Protein AF-0000000080189799 (afdb_homodimer)

Foldseek 3Di:
DDDALLRCVLVVVCVVVVHHSVPFDDPVVWPDSVVVRVVLCVDPWDWDWDDGRQWIWIATSVSDIDTDGDPPPPPD/DDDALLRCVLVVVCVVVVHHSVPFDDPVVWPDSVVVRVVLCVDPWDWDWTDGRQWIWIATSVSDIDTDGDPPPPPD

Solvent-accessible surface area (backbone atoms only — not comparable to full-atom values): 8506 Å² total; per-residue (Å²): 132,82,72,51,46,48,55,44,52,42,52,52,50,16,58,76,66,73,50,54,58,85,73,49,76,68,59,61,74,32,32,41,51,68,36,48,38,52,28,37,74,36,27,64,47,46,37,39,37,31,59,54,94,66,24,40,37,38,37,32,37,88,55,50,75,48,79,42,76,60,72,71,79,65,82,120,131,82,69,51,48,50,54,44,51,44,52,51,51,16,58,74,66,73,50,53,60,87,74,50,76,68,59,60,73,32,31,42,50,68,36,49,38,51,29,37,74,36,26,64,48,46,37,39,36,30,58,54,94,68,26,39,39,37,36,32,36,87,55,50,76,48,79,42,75,58,74,72,80,64,82,121

Sequence (152 aa):
MSASPSEQILTRIAARRDSDVVDLPPLYDSIDPEKLDAVVQSLDDGHLSFTYAGFAVKVTSDGDVALSRRASTTWSMSASPSEQILTRIAARRDSDVVDLPPLYDSIDPEKLDAVVQSLDDGHLSFTYAGFAVKVTSDGDVALSRRASTTWS

Structure (mmCIF, N/CA/C/O backbone):
data_AF-0000000080189799-model_v1
#
loop_
_entity.id
_entity.type
_entity.pdbx_description
1 polymer 'Halobacterial output domain-containing protein'
#
loop_
_atom_site.group_PDB
_atom_site.id
_atom_site.type_symbol
_atom_site.label_atom_id
_atom_site.label_alt_id
_atom_site.label_comp_id
_atom_site.label_asym_id
_atom_site.label_entity_id
_atom_site.label_seq_id
_atom_site.pdbx_PDB_ins_code
_atom_site.Cartn_x
_atom_site.Cartn_y
_atom_site.Cartn_z
_atom_site.occupancy
_atom_site.B_iso_or_equiv
_atom_site.auth_seq_id
_atom_site.auth_comp_id
_atom_site.auth_asym_id
_atom_site.auth_atom_id
_atom_site.pdbx_PDB_model_num
ATOM 1 N N . MET A 1 1 ? 11.172 18.141 -10.664 1 62.03 1 MET A N 1
ATOM 2 C CA . MET A 1 1 ? 11.148 16.828 -10.008 1 62.03 1 MET A CA 1
ATOM 3 C C . MET A 1 1 ? 9.82 16.609 -9.297 1 62.03 1 MET A C 1
ATOM 5 O O . MET A 1 1 ? 9.297 17.516 -8.648 1 62.03 1 MET A O 1
ATOM 9 N N . SER A 1 2 ? 9.109 15.562 -9.648 1 82.5 2 SER A N 1
ATOM 10 C CA . SER A 1 2 ? 7.812 15.352 -9.016 1 82.5 2 SER A CA 1
ATOM 11 C C . SER A 1 2 ? 7.973 14.938 -7.559 1 82.5 2 SER A C 1
ATOM 13 O O . SER A 1 2 ? 8.945 14.266 -7.195 1 82.5 2 SER A O 1
ATOM 15 N N . ALA A 1 3 ? 7.305 15.656 -6.719 1 93.62 3 ALA A N 1
ATOM 16 C CA . ALA A 1 3 ? 7.309 15.312 -5.297 1 93.62 3 ALA A CA 1
ATOM 17 C C . ALA A 1 3 ? 6.992 13.836 -5.09 1 93.62 3 ALA A C 1
ATOM 19 O O . ALA A 1 3 ? 6.203 13.25 -5.832 1 93.62 3 ALA A O 1
ATOM 20 N N . SER A 1 4 ? 7.75 13.188 -4.164 1 96.62 4 SER A N 1
ATOM 21 C CA . SER A 1 4 ? 7.445 11.812 -3.783 1 96.62 4 SER A CA 1
ATOM 22 C C . SER A 1 4 ? 6.016 11.68 -3.271 1 96.62 4 SER A C 1
ATOM 24 O O . SER A 1 4 ? 5.387 12.68 -2.912 1 96.62 4 SER A O 1
ATOM 26 N N . PRO A 1 5 ? 5.512 10.516 -3.311 1 97.56 5 PRO A N 1
ATOM 27 C CA . PRO A 1 5 ? 4.168 10.305 -2.766 1 97.56 5 PRO A CA 1
ATOM 28 C C . PRO A 1 5 ? 4.023 10.836 -1.34 1 97.56 5 PRO A C 1
ATOM 30 O O . PRO A 1 5 ? 3.031 11.492 -1.019 1 97.56 5 PRO A O 1
ATOM 33 N N . SER A 1 6 ? 4.961 10.547 -0.512 1 97.94 6 SER A N 1
ATOM 34 C CA . SER A 1 6 ? 4.875 11 0.873 1 97.94 6 SER A CA 1
ATOM 35 C C . SER A 1 6 ? 4.84 12.523 0.954 1 97.94 6 SER A C 1
ATOM 37 O O . SER A 1 6 ? 4.086 13.094 1.748 1 97.94 6 SER A O 1
ATOM 39 N N . GLU A 1 7 ? 5.66 13.188 0.155 1 97.75 7 GLU A N 1
ATOM 40 C CA . GLU A 1 7 ? 5.652 14.648 0.128 1 97.75 7 GLU A CA 1
ATOM 41 C C . GLU A 1 7 ? 4.324 15.188 -0.397 1 97.75 7 GLU A C 1
ATOM 43 O O . GLU A 1 7 ? 3.809 16.188 0.11 1 97.75 7 GLU A O 1
ATOM 48 N N . GLN A 1 8 ? 3.814 14.547 -1.445 1 98.31 8 GLN A N 1
ATOM 49 C CA . GLN A 1 8 ? 2.537 14.953 -2.018 1 98.31 8 GLN A CA 1
ATOM 50 C C . GLN A 1 8 ? 1.414 14.852 -0.989 1 98.31 8 GLN A C 1
ATOM 52 O O . GLN A 1 8 ? 0.565 15.742 -0.897 1 98.31 8 GLN A O 1
ATOM 57 N N . ILE A 1 9 ? 1.414 13.797 -0.212 1 98.56 9 ILE A N 1
ATOM 58 C CA . ILE A 1 9 ? 0.405 13.617 0.826 1 98.56 9 ILE A CA 1
ATOM 59 C C . ILE A 1 9 ? 0.44 14.797 1.792 1 98.56 9 ILE A C 1
ATOM 61 O O . ILE A 1 9 ? -0.59 15.422 2.055 1 98.56 9 ILE A O 1
ATOM 65 N N . LEU A 1 10 ? 1.616 15.086 2.266 1 98.56 10 LEU A N 1
ATOM 66 C CA . LEU A 1 10 ? 1.768 16.172 3.234 1 98.56 10 LEU A CA 1
ATOM 67 C C . LEU A 1 10 ? 1.348 17.5 2.629 1 98.56 10 LEU A C 1
ATOM 69 O O . LEU A 1 10 ? 0.583 18.25 3.24 1 98.56 10 LEU A O 1
ATOM 73 N N . THR A 1 11 ? 1.793 17.781 1.471 1 98.12 11 THR A N 1
ATOM 74 C CA . THR A 1 11 ? 1.52 19.062 0.826 1 98.12 11 THR A CA 1
ATOM 75 C C . THR A 1 11 ? 0.035 19.203 0.5 1 98.12 11 THR A C 1
ATOM 77 O O . THR A 1 11 ? -0.557 20.25 0.713 1 98.12 11 THR A O 1
ATOM 80 N N . ARG A 1 12 ? -0.644 18.156 0.041 1 98.38 12 ARG A N 1
ATOM 81 C CA . ARG A 1 12 ? -2.055 18.188 -0.328 1 98.38 12 ARG A CA 1
ATOM 82 C C . ARG A 1 12 ? -2.938 18.359 0.904 1 98.38 12 ARG A C 1
ATOM 84 O O . ARG A 1 12 ? -3.91 19.109 0.884 1 98.38 12 ARG A O 1
ATOM 91 N N . ILE A 1 13 ? -2.604 17.656 1.957 1 98.44 13 ILE A N 1
ATOM 92 C CA . ILE A 1 13 ? -3.4 17.766 3.174 1 98.44 13 ILE A CA 1
ATOM 93 C C . ILE A 1 13 ? -3.232 19.172 3.768 1 98.44 13 ILE A C 1
ATOM 95 O O . ILE A 1 13 ? -4.211 19.797 4.184 1 98.44 13 ILE A O 1
ATOM 99 N N . ALA A 1 14 ? -2.014 19.625 3.789 1 98.56 14 ALA A N 1
ATOM 100 C CA . ALA A 1 14 ? -1.776 20.984 4.277 1 98.56 14 ALA A CA 1
ATOM 101 C C . ALA A 1 14 ? -2.598 22 3.488 1 98.56 14 ALA A C 1
ATOM 103 O O . ALA A 1 14 ? -3.209 22.891 4.07 1 98.56 14 ALA A O 1
ATOM 104 N N . ALA A 1 15 ? -2.625 21.812 2.174 1 97.88 15 ALA A N 1
ATOM 105 C CA . ALA A 1 15 ? -3.391 22.703 1.308 1 97.88 15 ALA A CA 1
ATOM 106 C C . ALA A 1 15 ? -4.883 22.625 1.62 1 97.88 15 ALA A C 1
ATOM 108 O O . ALA A 1 15 ? -5.57 23.656 1.646 1 97.88 15 ALA A O 1
ATOM 109 N N . ARG A 1 16 ? -5.406 21.422 1.848 1 97.31 16 ARG A N 1
ATOM 110 C CA . ARG A 1 16 ? -6.82 21.234 2.162 1 97.31 16 ARG A CA 1
ATOM 111 C C . ARG A 1 16 ? -7.176 21.875 3.496 1 97.31 16 ARG A C 1
ATOM 113 O O . ARG A 1 16 ? -8.289 22.375 3.67 1 97.31 16 ARG A O 1
ATOM 120 N N . ARG A 1 17 ? -6.281 21.875 4.383 1 96.12 17 ARG A N 1
ATOM 121 C CA . ARG A 1 17 ? -6.512 22.391 5.727 1 96.12 17 ARG A CA 1
ATOM 122 C C . ARG A 1 17 ? -6.098 23.859 5.828 1 96.12 17 ARG A C 1
ATOM 124 O O . ARG A 1 17 ? -6.211 24.469 6.895 1 96.12 17 ARG A O 1
ATOM 131 N N . ASP A 1 18 ? -5.594 24.406 4.715 1 97.12 18 ASP A N 1
ATOM 132 C CA . ASP A 1 18 ? -5.074 25.766 4.711 1 97.12 18 ASP A CA 1
ATOM 133 C C . ASP A 1 18 ? -4.062 25.984 5.836 1 97.12 18 ASP A C 1
ATOM 135 O O . ASP A 1 18 ? -4.188 26.906 6.625 1 97.12 18 ASP A O 1
ATOM 139 N N . SER A 1 19 ? -3.18 25.031 5.973 1 97.75 19 SER A N 1
ATOM 140 C CA . SER A 1 19 ? -2.121 25.047 6.977 1 97.75 19 SER A CA 1
ATOM 141 C C . SER A 1 19 ? -0.772 24.688 6.363 1 97.75 19 SER A C 1
ATOM 143 O O . SER A 1 19 ? -0.679 24.422 5.16 1 97.75 19 SER A O 1
ATOM 145 N N . ASP A 1 20 ? 0.343 24.781 7.199 1 98.19 20 ASP A N 1
ATOM 146 C CA . ASP A 1 20 ? 1.67 24.359 6.762 1 98.19 20 ASP A CA 1
ATOM 147 C C . ASP A 1 20 ? 1.912 22.891 7.074 1 98.19 20 ASP A C 1
ATOM 149 O O . ASP A 1 20 ? 1.335 22.344 8.016 1 98.19 20 ASP A O 1
ATOM 153 N N . VAL A 1 21 ? 2.76 22.281 6.293 1 98.19 21 VAL A N 1
ATOM 154 C CA . VAL A 1 21 ? 3.131 20.891 6.5 1 98.19 21 VAL A CA 1
ATOM 155 C C . VAL A 1 21 ? 3.684 20.703 7.914 1 98.19 21 VAL A C 1
ATOM 157 O O . VAL A 1 21 ? 3.441 19.672 8.555 1 98.19 21 VAL A O 1
ATOM 160 N N . VAL A 1 22 ? 4.344 21.719 8.461 1 98 22 VAL A N 1
ATOM 161 C CA . VAL A 1 22 ? 4.988 21.641 9.766 1 98 22 VAL A CA 1
ATOM 162 C C . VAL A 1 22 ? 3.928 21.578 10.867 1 98 22 VAL A C 1
ATOM 164 O O . VAL A 1 22 ? 4.227 21.203 12 1 98 22 VAL A O 1
ATOM 167 N N . ASP A 1 23 ? 2.721 22 10.516 1 97.94 23 ASP A N 1
ATOM 168 C CA . ASP A 1 23 ? 1.627 22 11.484 1 97.94 23 ASP A CA 1
ATOM 169 C C . ASP A 1 23 ? 0.938 20.641 11.516 1 97.94 23 ASP A C 1
ATOM 171 O O . ASP A 1 23 ? 0.116 20.375 12.398 1 97.94 23 ASP A O 1
ATOM 175 N N . LEU A 1 24 ? 1.172 19.797 10.609 1 98.25 24 LEU A N 1
ATOM 176 C CA . LEU A 1 24 ? 0.568 18.469 10.555 1 98.25 24 LEU A CA 1
ATOM 177 C C . LEU A 1 24 ? 1.239 17.531 11.547 1 98.25 24 LEU A C 1
ATOM 179 O O . LEU A 1 24 ? 2.428 17.672 11.836 1 98.25 24 LEU A O 1
ATOM 183 N N . PRO A 1 25 ? 0.391 16.484 12.086 1 97.69 25 PRO A N 1
ATOM 184 C CA . PRO A 1 25 ? 1.076 15.43 12.828 1 97.69 25 PRO A CA 1
ATOM 185 C C . PRO A 1 25 ? 2.133 14.703 11.992 1 97.69 25 PRO A C 1
ATOM 187 O O . PRO A 1 25 ? 2.039 14.68 10.766 1 97.69 25 PRO A O 1
ATOM 190 N N . PRO A 1 26 ? 3.17 14.125 12.695 1 97.94 26 PRO A N 1
ATOM 191 C CA . PRO A 1 26 ? 4.16 13.367 11.93 1 97.94 26 PRO A CA 1
ATOM 192 C C . PRO A 1 26 ? 3.539 12.219 11.133 1 97.94 26 PRO A C 1
ATOM 194 O O . PRO A 1 26 ? 2.764 11.43 11.68 1 97.94 26 PRO A O 1
ATOM 197 N N . LEU A 1 27 ? 3.844 12.219 9.805 1 98.12 27 LEU A N 1
ATOM 198 C CA . LEU A 1 27 ? 3.355 11.148 8.945 1 98.12 27 LEU A CA 1
ATOM 199 C C . LEU A 1 27 ? 3.824 9.781 9.445 1 98.12 27 LEU A C 1
ATOM 201 O O . LEU A 1 27 ? 3.098 8.797 9.344 1 98.12 27 LEU A O 1
ATOM 205 N N . TYR A 1 28 ? 4.973 9.789 10.023 1 97.5 28 TYR A N 1
ATOM 206 C CA . TYR A 1 28 ? 5.609 8.547 10.461 1 97.5 28 TYR A CA 1
ATOM 207 C C . TYR A 1 28 ? 4.754 7.828 11.492 1 97.5 28 TYR A C 1
ATOM 209 O O . TYR A 1 28 ? 4.91 6.625 11.711 1 97.5 28 TYR A O 1
ATOM 217 N N . ASP A 1 29 ? 3.84 8.578 12.172 1 96.62 29 ASP A N 1
ATOM 218 C CA . ASP A 1 29 ? 2.938 7.965 13.133 1 96.62 29 ASP A CA 1
ATOM 219 C C . ASP A 1 29 ? 1.942 7.035 12.445 1 96.62 29 ASP A C 1
ATOM 221 O O . ASP A 1 29 ? 1.39 6.129 13.078 1 96.62 29 ASP A O 1
ATOM 225 N N . SER A 1 30 ? 1.65 7.219 11.195 1 97.56 30 SER A N 1
ATOM 2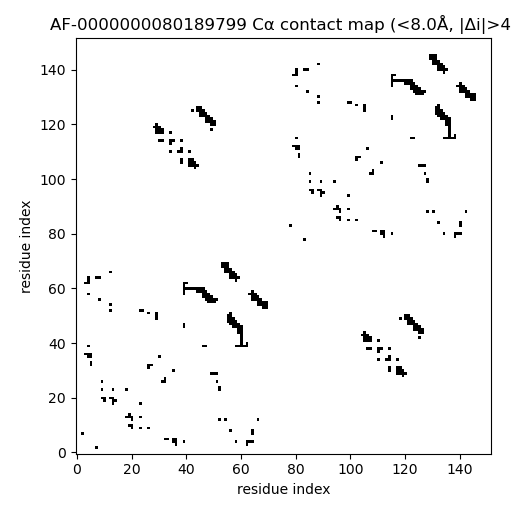26 C CA . SER A 1 30 ? 0.669 6.43 10.453 1 97.56 30 SER A CA 1
ATOM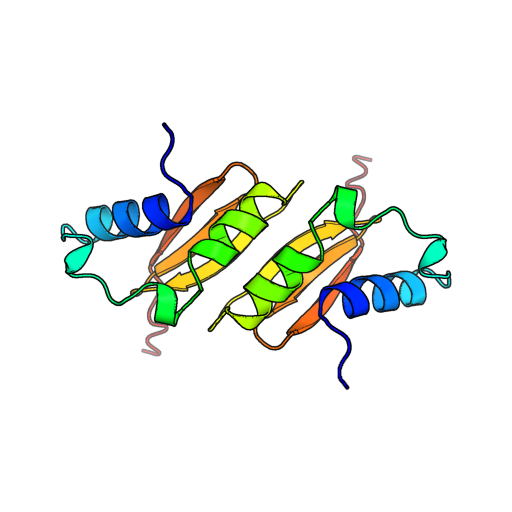 227 C C . SER A 1 30 ? 1.35 5.457 9.5 1 97.56 30 SER A C 1
ATOM 229 O O . SER A 1 30 ? 0.858 4.348 9.281 1 97.56 30 SER A O 1
ATOM 231 N N . ILE A 1 31 ? 2.418 5.934 8.883 1 98.38 31 ILE A N 1
ATOM 232 C CA . ILE A 1 31 ? 3.166 5.137 7.922 1 98.38 31 ILE A CA 1
ATOM 233 C C . ILE A 1 31 ? 4.578 5.695 7.773 1 98.38 31 ILE A C 1
ATOM 235 O O . ILE A 1 31 ? 4.785 6.91 7.863 1 98.38 31 ILE A O 1
ATOM 239 N N . ASP A 1 32 ? 5.566 4.855 7.547 1 98.56 32 ASP A N 1
ATOM 240 C CA . ASP A 1 32 ? 6.922 5.312 7.246 1 98.56 32 ASP A CA 1
ATOM 241 C C . ASP A 1 32 ? 7.004 5.879 5.832 1 98.56 32 ASP A C 1
ATOM 243 O O . ASP A 1 32 ? 6.844 5.148 4.852 1 98.56 32 ASP A O 1
ATOM 247 N N . PRO A 1 33 ? 7.41 7.145 5.719 1 98.38 33 PRO A N 1
ATOM 248 C CA . PRO A 1 33 ? 7.387 7.797 4.41 1 98.38 33 PRO A CA 1
ATOM 249 C C . PRO A 1 33 ? 8.344 7.152 3.408 1 98.38 33 PRO A C 1
ATOM 251 O O . PRO A 1 33 ? 8.047 7.09 2.213 1 98.38 33 PRO A O 1
ATOM 254 N N . GLU A 1 34 ? 9.453 6.676 3.871 1 98.38 34 GLU A N 1
ATOM 255 C CA . GLU A 1 34 ? 10.414 6.059 2.963 1 98.38 34 GLU A CA 1
ATOM 256 C C . GLU A 1 34 ? 9.891 4.73 2.424 1 98.38 34 GLU A C 1
ATOM 258 O O . GLU A 1 34 ? 10.094 4.406 1.253 1 98.38 34 GLU A O 1
ATOM 263 N N . LYS A 1 35 ? 9.297 3.975 3.293 1 98.5 35 LYS A N 1
ATOM 264 C CA . LYS A 1 35 ? 8.734 2.691 2.889 1 98.5 35 LYS A CA 1
ATOM 265 C C . LYS A 1 35 ? 7.535 2.887 1.963 1 98.5 35 LYS A C 1
ATOM 267 O O . LYS A 1 35 ? 7.363 2.143 0.994 1 98.5 35 LYS A O 1
ATOM 272 N N . LEU A 1 36 ? 6.746 3.924 2.236 1 98.44 36 LEU A N 1
ATOM 273 C CA . LEU A 1 36 ? 5.637 4.301 1.365 1 98.44 36 LEU A CA 1
ATOM 274 C C . LEU A 1 36 ? 6.137 4.648 -0.033 1 98.44 36 LEU A C 1
ATOM 276 O O . LEU A 1 36 ? 5.656 4.094 -1.023 1 98.44 36 LEU A O 1
ATOM 280 N N . ASP A 1 37 ? 7.125 5.473 -0.075 1 98 37 ASP A N 1
ATOM 281 C CA . ASP A 1 37 ? 7.664 5.875 -1.372 1 98 37 ASP A CA 1
ATOM 282 C C . ASP A 1 37 ? 8.219 4.672 -2.129 1 98 37 ASP A C 1
ATOM 284 O O . ASP A 1 37 ? 7.992 4.527 -3.33 1 98 37 ASP A O 1
ATOM 288 N N . ALA A 1 38 ? 8.906 3.852 -1.454 1 98 38 ALA A N 1
ATOM 289 C CA . ALA A 1 38 ? 9.562 2.705 -2.076 1 98 38 ALA A CA 1
ATOM 290 C C . ALA A 1 38 ? 8.539 1.715 -2.623 1 98 38 ALA A C 1
ATOM 292 O O . ALA A 1 38 ? 8.695 1.193 -3.729 1 98 38 ALA A O 1
ATOM 293 N N . VAL A 1 39 ? 7.512 1.436 -1.84 1 97.94 39 VAL A N 1
ATOM 294 C CA . VAL A 1 39 ? 6.551 0.429 -2.285 1 97.94 39 VAL A CA 1
ATOM 295 C C . VAL A 1 39 ? 5.758 0.962 -3.477 1 97.94 39 VAL A C 1
ATOM 297 O O . VAL A 1 39 ? 5.457 0.218 -4.414 1 97.94 39 VAL A O 1
ATOM 300 N N . VAL A 1 40 ? 5.375 2.203 -3.447 1 98 40 VAL A N 1
ATOM 301 C CA . VAL A 1 40 ? 4.613 2.793 -4.543 1 98 40 VAL A CA 1
ATOM 302 C C . VAL A 1 40 ? 5.426 2.734 -5.832 1 98 40 VAL A C 1
ATOM 304 O O . VAL A 1 40 ? 4.895 2.42 -6.898 1 98 40 VAL A O 1
ATOM 307 N N . GLN A 1 41 ? 6.676 2.996 -5.742 1 96.69 41 GLN A N 1
ATOM 308 C CA . GLN A 1 41 ? 7.551 2.947 -6.91 1 96.69 41 GLN A CA 1
ATOM 309 C C . GLN A 1 41 ? 7.645 1.531 -7.469 1 96.69 41 GLN A C 1
ATOM 311 O O . GLN A 1 41 ? 7.918 1.345 -8.656 1 96.69 41 GLN A O 1
ATOM 316 N N . SER A 1 42 ? 7.336 0.563 -6.648 1 97.75 42 SER A N 1
ATOM 317 C CA . SER A 1 42 ? 7.496 -0.825 -7.066 1 97.75 42 SER A CA 1
ATOM 318 C C . SER A 1 42 ? 6.172 -1.423 -7.52 1 97.75 42 SER A C 1
ATOM 320 O O . SER A 1 42 ? 6.141 -2.506 -8.109 1 97.75 42 SER A O 1
ATOM 322 N N . LEU A 1 43 ? 5.16 -0.74 -7.266 1 97.31 43 LEU A N 1
ATOM 323 C CA . LEU A 1 43 ? 3.809 -1.221 -7.543 1 97.31 43 LEU A CA 1
ATOM 324 C C . LEU A 1 43 ? 3.51 -1.172 -9.039 1 97.31 43 LEU A C 1
ATOM 326 O O . LEU A 1 43 ? 3.67 -0.127 -9.672 1 97.31 43 LEU A O 1
ATOM 330 N N . ASP A 1 44 ? 3.195 -2.342 -9.641 1 96.31 44 ASP A N 1
ATOM 331 C CA . ASP A 1 44 ? 2.818 -2.361 -11.047 1 96.31 44 ASP A CA 1
ATOM 332 C C . ASP A 1 44 ? 1.396 -1.839 -11.242 1 96.31 44 ASP A C 1
ATOM 334 O O . ASP A 1 44 ? 1.118 -1.13 -12.211 1 96.31 44 ASP A O 1
ATOM 338 N N . ASP A 1 45 ? 0.577 -2.299 -10.391 1 95.62 45 ASP A N 1
ATOM 339 C CA . ASP A 1 45 ? -0.826 -1.896 -10.367 1 95.62 45 ASP A CA 1
ATOM 340 C C . ASP A 1 45 ? -1.373 -1.875 -8.945 1 95.62 45 ASP A C 1
ATOM 342 O O . ASP A 1 45 ? -0.753 -2.42 -8.023 1 95.62 45 ASP A O 1
ATOM 346 N N . GLY A 1 46 ? -2.471 -1.029 -8.719 1 97.06 46 GLY A N 1
ATOM 347 C CA . GLY A 1 46 ? -3.072 -1.057 -7.395 1 97.06 46 GLY A CA 1
ATOM 348 C C . GLY A 1 46 ? -2.898 0.244 -6.633 1 97.06 46 GLY A C 1
ATOM 349 O O . GLY A 1 46 ? -2.764 1.31 -7.238 1 97.06 46 GLY A O 1
ATOM 350 N N . HIS A 1 47 ? -3.053 0.075 -5.254 1 98.06 47 HIS A N 1
ATOM 351 C CA . HIS A 1 47 ? -3.004 1.284 -4.441 1 98.06 47 HIS A CA 1
ATOM 352 C C . HIS A 1 47 ? -2.77 0.952 -2.973 1 98.06 47 HIS A C 1
ATOM 354 O O . HIS A 1 47 ? -2.898 -0.205 -2.564 1 98.06 47 HIS A O 1
ATOM 360 N N . LEU A 1 48 ? -2.359 1.961 -2.289 1 98.56 48 LEU A N 1
ATOM 361 C CA . LEU A 1 48 ? -2.209 1.975 -0.837 1 98.56 48 LEU A CA 1
ATOM 362 C C . LEU A 1 48 ? -3.197 2.943 -0.198 1 98.56 48 LEU A C 1
ATOM 364 O O . LEU A 1 48 ? -3.354 4.074 -0.663 1 98.56 48 LEU A O 1
ATOM 368 N N . SER A 1 49 ? -3.898 2.473 0.855 1 98.38 49 SER A N 1
ATOM 369 C CA . SER A 1 49 ? -4.867 3.314 1.555 1 98.38 49 SER A CA 1
ATOM 370 C C . SER A 1 49 ? -4.637 3.279 3.062 1 98.38 49 SER A C 1
ATOM 372 O O . SER A 1 49 ? -4.355 2.223 3.629 1 98.38 49 SER A O 1
ATOM 374 N N . PHE A 1 50 ? -4.828 4.445 3.658 1 98.38 50 PHE A N 1
ATOM 375 C CA . PHE A 1 50 ? -4.711 4.57 5.105 1 98.38 50 PHE A CA 1
ATOM 376 C C . PHE A 1 50 ? -5.285 5.898 5.582 1 98.38 50 PHE A C 1
ATOM 378 O O . PHE A 1 50 ? -5.758 6.703 4.777 1 98.38 50 PHE A O 1
ATOM 385 N N . THR A 1 51 ? -5.293 6.07 6.887 1 97.62 51 THR A N 1
ATOM 386 C CA . THR A 1 51 ? -5.789 7.312 7.465 1 97.62 51 THR A CA 1
ATOM 387 C C . THR A 1 51 ? -4.645 8.141 8.031 1 97.62 51 THR A C 1
ATOM 389 O O . THR A 1 51 ? -3.689 7.594 8.586 1 97.62 51 THR A O 1
ATOM 392 N N . TYR A 1 52 ? -4.801 9.422 7.766 1 97.81 52 TYR A N 1
ATOM 393 C CA . TYR A 1 52 ? -3.791 10.344 8.266 1 97.81 52 TYR A CA 1
ATOM 394 C C . TYR A 1 52 ? -4.363 11.75 8.406 1 97.81 52 TYR A C 1
ATOM 396 O O . TYR A 1 52 ? -5.016 12.258 7.496 1 97.81 52 TYR A O 1
ATOM 404 N N . ALA A 1 53 ? -4.211 12.266 9.586 1 96.88 53 ALA A N 1
ATOM 405 C CA . ALA A 1 53 ? -4.559 13.656 9.875 1 96.88 53 ALA A CA 1
ATOM 406 C C . ALA A 1 53 ? -6.012 13.945 9.516 1 96.88 53 ALA A C 1
ATOM 408 O O . ALA A 1 53 ? -6.32 14.992 8.938 1 96.88 53 ALA A O 1
ATOM 409 N N . GLY A 1 54 ? -6.812 12.992 9.742 1 95.44 54 GLY A N 1
ATOM 410 C CA . GLY A 1 54 ? -8.242 13.188 9.586 1 95.44 54 GLY A CA 1
ATOM 411 C C . GLY A 1 54 ? -8.734 12.906 8.18 1 95.44 54 GLY A C 1
ATOM 412 O O . GLY A 1 54 ? -9.906 13.109 7.867 1 95.44 54 GLY A O 1
ATOM 413 N N . PHE A 1 55 ? -7.871 12.398 7.324 1 97.56 55 PHE A N 1
ATOM 414 C CA . PHE A 1 55 ? -8.242 12.078 5.949 1 97.56 55 PHE A CA 1
ATOM 415 C C . PHE A 1 55 ? -8.008 10.602 5.656 1 97.56 55 PHE A C 1
ATOM 417 O O . PHE A 1 55 ? -7.066 10 6.172 1 97.56 55 PHE A O 1
ATOM 424 N N . ALA A 1 56 ? -8.898 10.055 4.809 1 97.94 56 ALA A N 1
ATOM 425 C CA . ALA A 1 56 ? -8.562 8.836 4.086 1 97.94 56 ALA A CA 1
ATOM 426 C C . ALA A 1 56 ? -7.664 9.133 2.891 1 97.94 56 ALA A C 1
ATOM 428 O O . ALA A 1 56 ? -8.008 9.953 2.035 1 97.94 56 ALA A O 1
ATOM 429 N N . VAL A 1 57 ? -6.5 8.531 2.924 1 98.56 57 VAL A N 1
ATOM 430 C CA . VAL A 1 57 ? -5.484 8.742 1.895 1 98.56 57 VAL A CA 1
ATOM 431 C C . VAL A 1 57 ? -5.426 7.531 0.971 1 98.56 57 VAL A C 1
ATOM 433 O O . VAL A 1 57 ? -5.332 6.391 1.436 1 98.56 57 VAL A O 1
ATOM 436 N N . LYS A 1 58 ? -5.465 7.758 -0.294 1 98.75 58 LYS A N 1
ATOM 437 C CA . LYS A 1 58 ? -5.234 6.719 -1.296 1 98.75 58 LYS A CA 1
ATOM 438 C C . LYS A 1 58 ? -4.133 7.125 -2.266 1 98.75 58 LYS A C 1
ATOM 440 O O . LYS A 1 58 ? -4.184 8.211 -2.857 1 98.75 58 LYS A O 1
ATOM 445 N N . VAL A 1 59 ? -3.148 6.254 -2.336 1 98.62 59 VAL A N 1
ATOM 446 C CA . VAL A 1 59 ? -2.037 6.465 -3.26 1 98.62 59 VAL A CA 1
ATOM 447 C C . VAL A 1 59 ? -2.037 5.371 -4.324 1 98.62 59 VAL A C 1
ATOM 449 O O . VAL A 1 59 ? -1.998 4.18 -4 1 98.62 59 VAL A O 1
ATOM 452 N N . THR A 1 60 ? -2.035 5.754 -5.633 1 97.94 60 THR A N 1
ATOM 453 C CA . THR A 1 60 ? -2.062 4.777 -6.719 1 97.94 60 THR A CA 1
ATOM 454 C C . THR A 1 60 ? -0.656 4.527 -7.254 1 97.94 60 THR A C 1
ATOM 456 O O . THR A 1 60 ? 0.289 5.227 -6.887 1 97.94 60 THR A O 1
ATOM 459 N N . SER A 1 61 ? -0.557 3.467 -8.086 1 96.69 61 SER A N 1
ATOM 460 C CA . SER A 1 61 ? 0.729 3.018 -8.609 1 96.69 61 SER A CA 1
ATOM 461 C C . SER A 1 61 ? 1.381 4.094 -9.469 1 96.69 61 SER A C 1
ATOM 463 O O . SER A 1 61 ? 2.6 4.098 -9.648 1 96.69 61 SER A O 1
ATOM 465 N N . ASP A 1 62 ? 0.595 5.062 -9.992 1 92.44 62 ASP A N 1
ATOM 466 C CA . ASP A 1 62 ? 1.165 6.141 -10.797 1 92.44 62 ASP A CA 1
ATOM 467 C C . ASP A 1 62 ? 1.609 7.305 -9.914 1 92.44 62 ASP A C 1
ATOM 469 O O . ASP A 1 62 ? 2.088 8.32 -10.414 1 92.44 6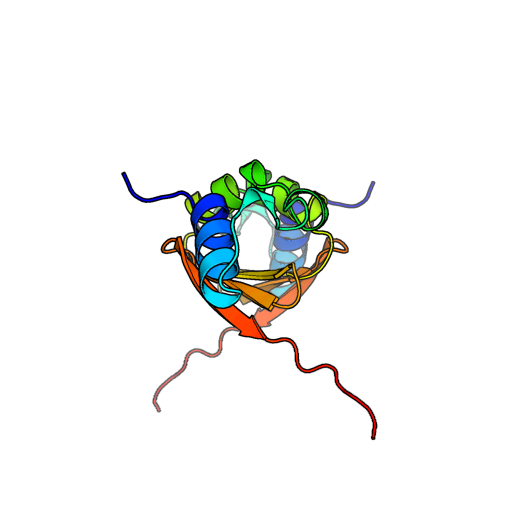2 ASP A O 1
ATOM 473 N N . GLY A 1 63 ? 1.431 7.141 -8.609 1 91.06 63 GLY A N 1
ATOM 474 C CA . GLY A 1 63 ? 1.882 8.156 -7.672 1 91.06 63 GLY A CA 1
ATOM 475 C C . GLY A 1 63 ? 0.835 9.219 -7.395 1 91.06 63 GLY A C 1
ATOM 476 O O . GLY A 1 63 ? 1.112 10.211 -6.715 1 91.06 63 GLY A O 1
ATOM 477 N N . ASP A 1 64 ? -0.333 9.031 -7.934 1 94.94 64 ASP A N 1
ATOM 478 C CA . ASP A 1 64 ? -1.397 9.992 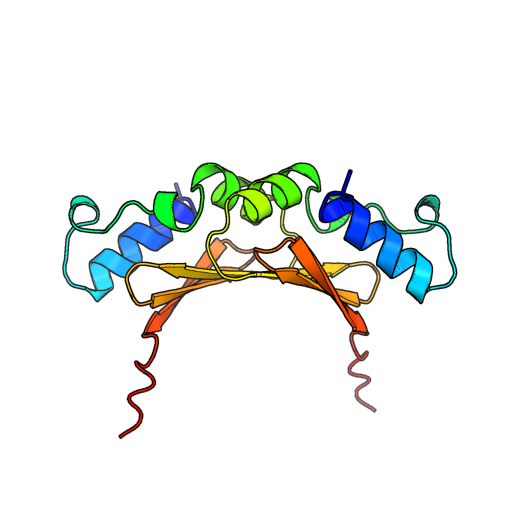-7.668 1 94.94 64 ASP A CA 1
ATOM 479 C C . ASP A 1 64 ? -1.951 9.82 -6.254 1 94.94 64 ASP A C 1
ATOM 481 O O . ASP A 1 64 ? -2.07 8.695 -5.762 1 94.94 64 ASP A O 1
ATOM 485 N N . VAL A 1 65 ? -2.314 10.953 -5.613 1 98.31 65 VAL A N 1
ATOM 486 C CA . VAL A 1 65 ? -2.826 10.969 -4.246 1 98.31 65 VAL A CA 1
ATOM 487 C C . VAL A 1 65 ? -4.25 11.516 -4.234 1 98.31 65 VAL A C 1
ATOM 489 O O . VAL A 1 65 ? -4.5 12.633 -4.699 1 98.31 65 VAL A O 1
ATOM 492 N N . ALA A 1 66 ? -5.164 10.742 -3.74 1 98.5 66 ALA A N 1
ATOM 493 C CA . ALA A 1 66 ? -6.539 11.18 -3.494 1 98.5 66 ALA A CA 1
ATOM 494 C C . ALA A 1 66 ? -6.816 11.289 -1.998 1 98.5 66 ALA A C 1
ATOM 496 O O . ALA A 1 66 ? -6.375 10.453 -1.212 1 98.5 66 ALA A O 1
ATOM 497 N N . LEU A 1 67 ? -7.598 12.328 -1.65 1 98.44 67 LEU A N 1
ATOM 498 C CA . LEU A 1 67 ? -7.965 12.57 -0.26 1 98.44 67 LEU A CA 1
ATOM 499 C C . LEU A 1 67 ? -9.477 12.648 -0.103 1 98.44 67 LEU A C 1
ATOM 501 O O . LEU A 1 67 ? -10.164 13.227 -0.947 1 98.44 67 LEU A O 1
ATOM 505 N N . SER A 1 68 ? -9.914 11.992 0.947 1 96.94 68 SER A N 1
ATOM 506 C CA . SER A 1 68 ? -11.305 12.188 1.358 1 96.94 68 SER A CA 1
ATOM 507 C C . SER A 1 68 ? -11.414 12.375 2.867 1 96.94 68 SER A C 1
ATOM 509 O O . SER A 1 68 ? -10.695 11.719 3.631 1 96.94 68 SER A O 1
ATOM 511 N N . ARG A 1 69 ? -12.305 13.289 3.324 1 93.12 69 ARG A N 1
ATOM 512 C CA . ARG A 1 69 ? -12.5 13.5 4.754 1 93.12 69 ARG A CA 1
ATOM 513 C C . ARG A 1 69 ? -13.227 12.312 5.391 1 93.12 69 ARG A C 1
ATOM 515 O O . ARG A 1 69 ? -14.211 11.82 4.84 1 93.12 69 ARG A O 1
ATOM 522 N N . ARG A 1 70 ? -12.633 11.742 6.383 1 85.31 70 ARG A N 1
ATOM 523 C CA . ARG A 1 70 ? -13.336 10.695 7.117 1 85.31 70 ARG A CA 1
ATOM 524 C C . ARG A 1 70 ? -14.469 11.281 7.953 1 85.31 70 ARG A C 1
ATOM 526 O O . ARG A 1 70 ? -14.258 12.219 8.719 1 85.31 70 ARG A O 1
ATOM 533 N N . ALA A 1 71 ? -15.758 10.898 7.387 1 70.31 71 ALA A N 1
ATOM 534 C CA . ALA A 1 71 ? -16.922 11.375 8.125 1 70.31 71 ALA A CA 1
ATOM 535 C C . ALA A 1 71 ? -16.969 10.781 9.531 1 70.31 71 ALA A C 1
ATOM 537 O O . ALA A 1 71 ? -16.531 9.648 9.742 1 70.31 71 ALA A O 1
ATOM 538 N N . SER A 1 72 ? -16.812 11.641 10.5 1 64.31 72 SER A N 1
ATOM 539 C CA . SER A 1 72 ? -17.062 11.172 11.859 1 64.31 72 SER A CA 1
ATOM 540 C C . SER A 1 72 ? -18.391 10.438 11.961 1 64.31 72 SER A C 1
ATOM 542 O O . SER A 1 72 ? -19.391 10.875 11.398 1 64.31 72 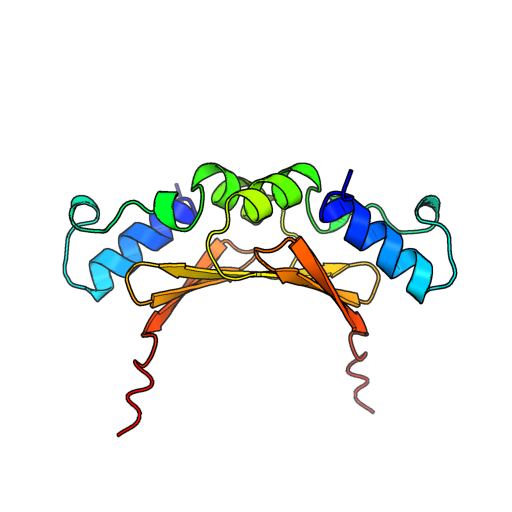SER A O 1
ATOM 544 N N . THR A 1 73 ? -18.469 9.172 11.562 1 57.88 73 THR A N 1
ATOM 545 C CA . THR A 1 73 ? -19.781 8.594 11.875 1 57.88 73 THR A CA 1
ATOM 546 C C . THR A 1 73 ? -20.312 9.141 13.195 1 57.88 73 THR A C 1
ATOM 548 O O . THR A 1 73 ? -19.703 8.922 14.258 1 57.88 73 THR A O 1
ATOM 551 N N . THR A 1 74 ? -20.656 10.242 13.211 1 52.94 74 THR A N 1
ATOM 552 C CA . THR A 1 74 ? -21.406 10.703 14.367 1 52.94 74 THR A CA 1
ATOM 553 C C . THR A 1 74 ? -22.75 9.984 14.453 1 52.94 74 THR A C 1
ATOM 555 O O . THR A 1 74 ? -23.484 9.922 13.469 1 52.94 74 THR A O 1
ATOM 558 N N . TRP A 1 75 ? -22.75 8.852 15.133 1 50.94 75 TRP A N 1
ATOM 559 C CA . TRP A 1 75 ? -24.062 8.352 15.516 1 50.94 75 TRP A CA 1
ATOM 560 C C . TRP A 1 75 ? -24.922 9.461 16.125 1 50.94 75 TRP A C 1
ATOM 562 O O . TRP A 1 75 ? -24.484 10.156 17.047 1 50.94 75 TRP A O 1
ATOM 572 N N . SER A 1 76 ? -25.484 10.25 15.344 1 40.81 76 SER A N 1
ATOM 573 C CA . SER A 1 76 ? -26.578 10.977 15.969 1 40.81 76 SER A CA 1
ATOM 574 C C . SER A 1 76 ? -27.656 10.031 16.5 1 40.81 76 SER A C 1
ATOM 576 O O . SER A 1 76 ? -27.859 8.953 15.93 1 40.81 76 SER A O 1
ATOM 578 N N . MET B 1 1 ? 7.34 -18.625 13.656 1 61.84 1 MET B N 1
ATOM 579 C CA . MET B 1 1 ? 7.508 -17.312 13.039 1 61.84 1 MET B CA 1
ATOM 580 C C . MET B 1 1 ? 6.465 -17.078 11.953 1 61.84 1 MET B C 1
ATOM 582 O O . MET B 1 1 ? 6.152 -17.984 11.18 1 61.84 1 MET B O 1
ATOM 586 N N . SER B 1 2 ? 5.695 -16.016 12.094 1 82.38 2 SER B N 1
ATOM 587 C CA . SER B 1 2 ? 4.648 -15.781 11.102 1 82.38 2 SER B CA 1
ATOM 588 C C . SER B 1 2 ? 5.238 -15.375 9.758 1 82.38 2 SER B C 1
ATOM 590 O O . SER B 1 2 ? 6.285 -14.727 9.703 1 82.38 2 SER B O 1
ATOM 592 N N . ALA B 1 3 ? 4.836 -16.094 8.758 1 93.62 3 ALA B N 1
ATOM 593 C CA . ALA B 1 3 ? 5.266 -15.75 7.41 1 93.62 3 ALA B CA 1
ATOM 594 C C . ALA B 1 3 ? 5.039 -14.273 7.121 1 93.62 3 ALA B C 1
ATOM 596 O O . ALA B 1 3 ? 4.074 -13.68 7.609 1 93.62 3 ALA B O 1
ATOM 597 N N . SER B 1 4 ? 6.035 -13.617 6.48 1 96.62 4 SER B N 1
ATOM 598 C CA . SER B 1 4 ? 5.867 -12.242 6.027 1 96.62 4 SER B CA 1
ATOM 599 C C . SER B 1 4 ? 4.656 -12.109 5.105 1 96.62 4 SER B C 1
ATOM 601 O O . SER B 1 4 ? 4.16 -13.109 4.578 1 96.62 4 SER B O 1
ATOM 603 N N . PRO B 1 5 ? 4.188 -10.961 4.984 1 97.62 5 PRO B N 1
ATOM 604 C CA . PRO B 1 5 ? 3.07 -10.75 4.062 1 97.62 5 PRO B CA 1
ATOM 605 C C . PRO B 1 5 ? 3.357 -11.281 2.656 1 97.62 5 PRO B C 1
ATOM 607 O O . PRO B 1 5 ? 2.504 -11.93 2.053 1 97.62 5 PRO B O 1
ATOM 610 N N . SER B 1 6 ? 4.504 -10.984 2.152 1 97.94 6 SER B N 1
ATOM 611 C CA . SER B 1 6 ? 4.84 -11.438 0.808 1 97.94 6 SER B CA 1
ATOM 612 C C . SER B 1 6 ? 4.816 -12.961 0.718 1 97.94 6 SER B C 1
ATOM 614 O O . SER B 1 6 ? 4.332 -13.523 -0.265 1 97.94 6 SER B O 1
ATOM 616 N N . GLU B 1 7 ? 5.355 -13.625 1.723 1 97.81 7 GLU B N 1
ATOM 617 C CA . GLU B 1 7 ? 5.332 -15.086 1.748 1 97.81 7 GLU B CA 1
ATOM 618 C C . GLU B 1 7 ? 3.904 -15.617 1.847 1 97.81 7 GLU B C 1
ATOM 620 O O . GLU B 1 7 ? 3.561 -16.609 1.208 1 97.81 7 GLU B O 1
ATOM 625 N N . GLN B 1 8 ? 3.104 -14.984 2.695 1 98.31 8 GLN B N 1
ATOM 626 C CA . GLN B 1 8 ? 1.71 -15.391 2.854 1 98.31 8 GLN B CA 1
ATOM 627 C C . GLN B 1 8 ? 0.953 -15.281 1.532 1 98.31 8 GLN B C 1
ATOM 629 O O . GLN B 1 8 ? 0.166 -16.156 1.188 1 98.31 8 GLN B O 1
ATOM 634 N N . ILE B 1 9 ? 1.188 -14.219 0.784 1 98.56 9 ILE B N 1
ATOM 635 C CA . ILE B 1 9 ? 0.543 -14.031 -0.511 1 98.56 9 ILE B CA 1
ATOM 636 C C . ILE B 1 9 ? 0.863 -15.211 -1.423 1 98.56 9 ILE B C 1
ATOM 638 O O . ILE B 1 9 ? -0.042 -15.836 -1.987 1 98.56 9 ILE B O 1
ATOM 642 N N . LEU B 1 10 ? 2.119 -15.508 -1.515 1 98.56 10 LEU B N 1
ATOM 643 C CA . LEU B 1 10 ? 2.551 -16.578 -2.395 1 98.56 10 LEU B CA 1
ATOM 644 C C . LEU B 1 10 ? 1.961 -17.922 -1.949 1 98.56 10 LEU B C 1
ATOM 646 O O . LEU B 1 10 ? 1.413 -18.672 -2.766 1 98.56 10 LEU B O 1
ATOM 650 N N . THR B 1 11 ? 2.039 -18.188 -0.709 1 98.19 11 THR B N 1
ATOM 651 C CA . THR B 1 11 ? 1.578 -19.469 -0.179 1 98.19 11 THR B CA 1
ATOM 652 C C . THR B 1 11 ? 0.064 -19.594 -0.325 1 98.19 11 THR B C 1
ATOM 654 O O . THR B 1 11 ? -0.439 -20.656 -0.711 1 98.19 11 THR B O 1
ATOM 657 N N . ARG B 1 12 ? -0.71 -18.562 -0.096 1 98.44 12 ARG B N 1
ATOM 658 C CA . ARG B 1 12 ? -2.168 -18.594 -0.172 1 98.44 12 ARG B CA 1
ATOM 659 C C . ARG B 1 12 ? -2.637 -18.75 -1.615 1 98.44 12 ARG B C 1
ATOM 661 O O . ARG B 1 12 ? -3.572 -19.5 -1.893 1 98.44 12 ARG B O 1
ATOM 668 N N . ILE B 1 13 ? -1.993 -18.047 -2.512 1 98.44 13 ILE B N 1
ATOM 669 C CA . ILE B 1 13 ? -2.385 -18.156 -3.912 1 98.44 13 ILE B CA 1
ATOM 670 C C . ILE B 1 13 ? -2.051 -19.547 -4.434 1 98.44 13 ILE B C 1
ATOM 672 O O . ILE B 1 13 ? -2.861 -20.172 -5.125 1 98.44 13 ILE B O 1
ATOM 676 N N . ALA B 1 14 ? -0.894 -20.016 -4.074 1 98.56 14 ALA B N 1
ATOM 677 C CA . ALA B 1 14 ? -0.529 -21.359 -4.473 1 98.56 14 ALA B CA 1
ATOM 678 C C . ALA B 1 14 ? -1.555 -22.375 -3.975 1 98.56 14 ALA B C 1
ATOM 680 O O . ALA B 1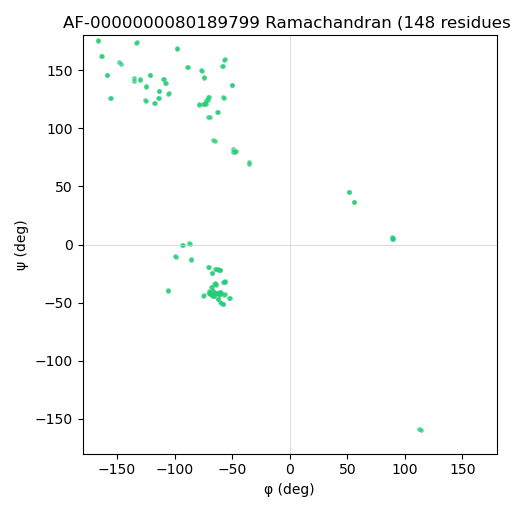 14 ? -1.965 -23.281 -4.719 1 98.56 14 ALA B O 1
ATOM 681 N N . ALA B 1 15 ? -1.977 -22.203 -2.729 1 97.94 15 ALA B N 1
ATOM 682 C CA . ALA B 1 15 ? -2.973 -23.094 -2.135 1 97.94 15 ALA B CA 1
ATOM 683 C C . ALA B 1 15 ? -4.301 -23 -2.885 1 97.94 15 ALA B C 1
ATOM 685 O O . ALA B 1 15 ? -4.953 -24.031 -3.123 1 97.94 15 ALA B O 1
ATOM 686 N N . ARG B 1 16 ? -4.707 -21.797 -3.258 1 97.38 16 ARG B N 1
ATOM 687 C CA . ARG B 1 16 ? -5.957 -21.609 -3.986 1 97.38 16 ARG B CA 1
ATOM 688 C C . ARG B 1 16 ? -5.895 -22.25 -5.367 1 97.38 16 ARG B C 1
ATOM 690 O O . ARG B 1 16 ? -6.902 -22.75 -5.871 1 97.38 16 ARG B O 1
ATOM 697 N N . ARG B 1 17 ? -4.785 -22.234 -5.945 1 96.12 17 ARG B N 1
ATOM 698 C CA . ARG B 1 17 ? -4.602 -22.75 -7.297 1 96.12 17 ARG B CA 1
ATOM 699 C C . ARG B 1 17 ? -4.18 -24.203 -7.27 1 96.12 17 ARG B C 1
ATOM 701 O O . ARG B 1 17 ? -3.961 -24.812 -8.32 1 96.12 17 ARG B O 1
ATOM 708 N N . ASP B 1 18 ? -4.043 -24.766 -6.051 1 97.12 18 ASP B N 1
ATOM 709 C CA . ASP B 1 18 ? -3.557 -26.141 -5.895 1 97.12 18 ASP B CA 1
ATOM 710 C C . ASP B 1 18 ? -2.252 -26.344 -6.66 1 97.12 18 ASP B C 1
ATOM 712 O O . ASP B 1 18 ? -2.139 -27.281 -7.461 1 97.12 18 ASP B O 1
ATOM 716 N N . SER B 1 19 ? -1.353 -25.406 -6.52 1 97.69 19 SER B N 1
ATOM 717 C CA . SER B 1 19 ? -0.04 -25.422 -7.156 1 97.69 19 SER B CA 1
ATOM 718 C C . SER B 1 19 ? 1.062 -25.062 -6.164 1 97.69 19 SER B C 1
ATOM 720 O O . SER B 1 19 ? 0.789 -24.797 -4.996 1 97.69 19 SER B O 1
ATOM 722 N N . ASP B 1 20 ? 2.369 -25.188 -6.633 1 98.25 20 ASP B N 1
ATOM 723 C CA . ASP B 1 20 ? 3.504 -24.766 -5.812 1 98.25 20 ASP B CA 1
ATOM 724 C C . ASP B 1 20 ? 3.836 -23.297 -6.039 1 98.25 20 ASP B C 1
ATOM 726 O O . ASP B 1 20 ? 3.578 -22.766 -7.117 1 98.25 20 ASP B O 1
ATOM 730 N N . VAL B 1 21 ? 4.402 -22.703 -5.027 1 98.19 21 VAL B N 1
ATOM 731 C CA . VAL B 1 21 ? 4.828 -21.312 -5.113 1 98.19 21 VAL B CA 1
ATOM 732 C C . VAL B 1 21 ? 5.781 -21.125 -6.293 1 98.19 21 VAL B C 1
ATOM 734 O O . VAL B 1 21 ? 5.75 -20.109 -6.977 1 98.19 21 VAL B O 1
ATOM 737 N N . VAL B 1 22 ? 6.57 -22.141 -6.629 1 98 22 VAL B N 1
ATOM 738 C CA . VAL B 1 22 ? 7.578 -22.078 -7.68 1 98 22 VAL B CA 1
ATOM 739 C C . VAL B 1 22 ? 6.898 -22.016 -9.047 1 98 22 VAL B C 1
ATOM 741 O O . VAL B 1 22 ? 7.523 -21.625 -10.039 1 98 22 VAL B O 1
ATOM 744 N N . ASP B 1 23 ? 5.637 -22.422 -9.086 1 98 23 ASP B N 1
ATOM 745 C CA . ASP B 1 23 ? 4.883 -22.406 -10.336 1 98 23 ASP B CA 1
ATOM 746 C C . ASP B 1 23 ? 4.246 -21.031 -10.57 1 98 23 ASP B C 1
ATOM 748 O O . ASP B 1 23 ? 3.729 -20.766 -11.656 1 98 23 ASP B O 1
ATOM 752 N N . LEU B 1 24 ? 4.207 -20.219 -9.625 1 98.25 24 LEU B N 1
ATOM 753 C CA . LEU B 1 24 ? 3.623 -18.875 -9.75 1 98.25 24 LEU B CA 1
ATOM 754 C C . LEU B 1 24 ? 4.57 -17.938 -10.492 1 98.25 24 LEU B C 1
ATOM 756 O O . LEU B 1 24 ? 5.789 -18.094 -10.406 1 98.25 24 LEU B O 1
ATOM 760 N N . PRO B 1 25 ? 3.934 -16.891 -11.266 1 97.75 25 PRO B N 1
ATOM 761 C CA . PRO B 1 25 ? 4.82 -15.828 -11.773 1 97.75 25 PRO B CA 1
ATOM 762 C C . PRO B 1 25 ? 5.57 -15.109 -10.656 1 97.75 25 PRO B C 1
ATOM 764 O O . PRO B 1 25 ? 5.105 -15.078 -9.508 1 97.75 25 PRO B O 1
ATOM 767 N N . PRO B 1 26 ? 6.77 -14.539 -10.992 1 98 26 PRO B N 1
ATOM 768 C CA . PRO B 1 26 ? 7.48 -13.781 -9.961 1 98 26 PRO B CA 1
ATOM 769 C C . PRO B 1 26 ? 6.648 -12.641 -9.391 1 98 26 PRO B C 1
ATOM 771 O O . PRO B 1 26 ? 6.078 -11.852 -10.148 1 98 26 PRO B O 1
ATOM 774 N N . LEU B 1 27 ? 6.523 -12.648 -8.023 1 98.12 27 LEU B N 1
ATOM 775 C CA . LEU B 1 27 ? 5.801 -11.57 -7.352 1 98.12 27 LEU B CA 1
ATOM 776 C C . LEU B 1 27 ? 6.41 -10.211 -7.691 1 98.12 27 LEU B C 1
ATOM 778 O O . LEU B 1 27 ? 5.688 -9.219 -7.809 1 98.12 27 LEU B O 1
ATOM 782 N N . TYR B 1 28 ? 7.676 -10.219 -7.898 1 97.62 28 TYR B N 1
ATOM 783 C CA . TYR B 1 28 ? 8.43 -8.992 -8.133 1 97.62 28 TYR B CA 1
ATOM 784 C C . TYR B 1 28 ? 7.918 -8.266 -9.375 1 97.62 28 TYR B C 1
ATOM 786 O O . TYR B 1 28 ? 8.133 -7.062 -9.531 1 97.62 28 TYR B O 1
ATOM 794 N N . ASP B 1 29 ? 7.242 -9.008 -10.281 1 96.69 29 ASP B N 1
ATOM 795 C CA . ASP B 1 29 ? 6.672 -8.398 -11.477 1 96.69 29 ASP B CA 1
ATOM 796 C C . ASP B 1 29 ? 5.523 -7.457 -11.117 1 96.69 29 ASP B C 1
ATOM 798 O O . ASP B 1 29 ? 5.195 -6.551 -11.883 1 96.69 29 ASP B O 1
ATOM 802 N N . SER B 1 30 ? 4.879 -7.629 -10.016 1 97.69 30 SER B N 1
ATOM 803 C CA . SER B 1 30 ? 3.727 -6.836 -9.602 1 97.69 30 SER B CA 1
ATOM 804 C C . SER B 1 30 ? 4.094 -5.859 -8.492 1 97.69 30 SER B C 1
ATOM 806 O O . SER B 1 30 ? 3.578 -4.742 -8.445 1 97.69 30 SER B O 1
ATOM 808 N N . ILE B 1 31 ? 4.922 -6.359 -7.578 1 98.44 31 ILE B N 1
ATOM 809 C CA . ILE B 1 31 ? 5.352 -5.562 -6.434 1 98.44 31 ILE B CA 1
ATOM 810 C C . ILE B 1 31 ? 6.652 -6.129 -5.867 1 98.44 31 ILE B C 1
ATOM 812 O O . ILE B 1 31 ? 6.867 -7.344 -5.887 1 98.44 31 ILE B O 1
ATOM 816 N N . ASP B 1 32 ? 7.535 -5.281 -5.355 1 98.62 32 ASP B N 1
ATOM 817 C CA . ASP B 1 32 ? 8.734 -5.742 -4.66 1 98.62 32 ASP B CA 1
ATOM 818 C C . ASP B 1 32 ? 8.383 -6.312 -3.289 1 98.62 32 ASP B C 1
ATOM 820 O O . ASP B 1 32 ? 7.941 -5.582 -2.4 1 98.62 32 ASP B O 1
ATOM 824 N N . PRO B 1 33 ? 8.719 -7.59 -3.064 1 98.38 33 PRO B N 1
ATOM 825 C CA . PRO B 1 33 ? 8.297 -8.25 -1.826 1 98.38 33 PRO B CA 1
ATOM 826 C C . PRO B 1 33 ? 8.914 -7.609 -0.582 1 98.38 33 PRO B C 1
ATOM 828 O O . PRO B 1 33 ? 8.266 -7.547 0.467 1 98.38 33 PRO B O 1
ATOM 831 N N . GLU B 1 34 ? 10.117 -7.141 -0.676 1 98.38 34 GLU B N 1
ATOM 832 C CA . GLU B 1 34 ? 10.766 -6.527 0.482 1 98.38 34 GLU B CA 1
ATOM 833 C C . GLU B 1 34 ? 10.109 -5.199 0.84 1 98.38 34 GLU B C 1
ATOM 835 O O . GLU B 1 34 ? 9.945 -4.875 2.02 1 98.38 34 GLU B O 1
ATOM 840 N N . LYS B 1 35 ? 9.82 -4.438 -0.152 1 98.5 35 LYS B N 1
ATOM 841 C CA . LYS B 1 35 ? 9.164 -3.15 0.067 1 98.5 35 LYS B CA 1
ATOM 842 C C . LYS B 1 35 ? 7.738 -3.338 0.581 1 98.5 35 LYS B C 1
ATOM 844 O O . LYS B 1 35 ? 7.281 -2.59 1.448 1 98.5 35 LYS B O 1
ATOM 849 N N . LEU B 1 36 ? 7.074 -4.359 0.074 1 98.44 36 LEU B N 1
ATOM 850 C CA . LEU B 1 36 ? 5.754 -4.734 0.565 1 98.44 36 LEU B CA 1
ATOM 851 C C . LEU B 1 36 ? 5.805 -5.078 2.049 1 98.44 36 LEU B C 1
ATOM 853 O O . LEU B 1 36 ? 5.047 -4.52 2.848 1 98.44 36 LEU B O 1
ATOM 857 N N . ASP B 1 37 ? 6.711 -5.918 2.385 1 98 37 ASP B N 1
ATOM 858 C CA . ASP B 1 37 ? 6.828 -6.32 3.783 1 98 37 ASP B CA 1
ATOM 859 C C . ASP B 1 37 ? 7.141 -5.121 4.676 1 98 37 ASP B C 1
ATOM 861 O O . ASP B 1 37 ? 6.559 -4.973 5.75 1 98 37 ASP B O 1
ATOM 865 N N . ALA B 1 38 ? 8 -4.301 4.238 1 98 38 ALA B N 1
ATOM 866 C CA . ALA B 1 38 ? 8.445 -3.154 5.027 1 98 38 ALA B CA 1
ATOM 867 C C . ALA B 1 38 ? 7.305 -2.16 5.238 1 98 38 ALA B C 1
ATOM 869 O O . ALA B 1 38 ? 7.121 -1.641 6.34 1 98 38 ALA B O 1
ATOM 870 N N . VAL B 1 39 ? 6.559 -1.884 4.18 1 97.94 39 VAL B N 1
ATOM 871 C CA . VAL B 1 39 ? 5.516 -0.873 4.312 1 97.94 39 VAL B CA 1
ATOM 872 C C . VAL B 1 39 ? 4.395 -1.403 5.203 1 97.94 39 VAL B C 1
ATOM 874 O O . VAL B 1 39 ? 3.824 -0.658 6.004 1 97.94 39 VAL B O 1
ATOM 877 N N . VAL B 1 40 ? 4.035 -2.641 5.062 1 97.94 40 VAL B N 1
ATOM 878 C CA . VAL B 1 40 ? 2.977 -3.23 5.875 1 97.94 40 VAL B CA 1
ATOM 879 C C . VAL B 1 40 ? 3.361 -3.174 7.352 1 97.94 40 VAL B C 1
ATOM 881 O O . VAL B 1 40 ? 2.529 -2.855 8.203 1 97.94 40 VAL B O 1
ATOM 884 N N . GLN B 1 41 ? 4.586 -3.436 7.645 1 96.62 41 GLN B N 1
ATOM 885 C CA . GLN B 1 41 ? 5.066 -3.389 9.023 1 96.62 41 GLN B CA 1
ATOM 886 C C . GLN B 1 41 ? 4.992 -1.972 9.578 1 96.62 41 GLN B C 1
ATOM 888 O O . GLN B 1 41 ? 4.898 -1.783 10.797 1 96.62 41 GLN B O 1
ATOM 893 N N . SER B 1 42 ? 4.945 -0.999 8.703 1 97.75 42 SER B N 1
ATOM 894 C CA . SER B 1 42 ? 4.984 0.391 9.148 1 97.75 42 SER B CA 1
ATOM 895 C C . SER B 1 42 ? 3.588 0.999 9.18 1 97.75 42 SER B C 1
ATOM 897 O O . SER B 1 42 ? 3.391 2.084 9.734 1 97.75 42 SER B O 1
ATOM 899 N N . LEU B 1 43 ? 2.68 0.31 8.648 1 97.31 43 LEU B N 1
ATOM 900 C CA . LEU B 1 43 ? 1.313 0.802 8.516 1 97.31 43 LEU B CA 1
ATOM 901 C C . LEU B 1 43 ? 0.588 0.76 9.852 1 97.31 43 LEU B C 1
ATOM 903 O O . LEU B 1 43 ? 0.548 -0.283 10.508 1 97.31 43 LEU B O 1
ATOM 907 N N . ASP B 1 44 ? 0.121 1.938 10.328 1 96.25 44 ASP B N 1
ATOM 908 C CA . ASP B 1 44 ? -0.663 1.959 11.562 1 96.25 44 ASP B CA 1
ATOM 909 C C . ASP B 1 44 ? -2.076 1.436 11.32 1 96.25 44 ASP B C 1
ATOM 911 O O . ASP B 1 44 ? -2.635 0.733 12.164 1 96.25 44 ASP B O 1
ATOM 915 N N . ASP B 1 45 ? -2.6 1.875 10.258 1 95.56 45 ASP B N 1
ATOM 916 C CA . ASP B 1 45 ? -3.93 1.467 9.82 1 95.56 45 ASP B CA 1
ATOM 917 C C . ASP B 1 45 ? -4.02 1.45 8.289 1 95.56 45 ASP B C 1
ATOM 919 O O . ASP B 1 45 ? -3.133 1.961 7.605 1 95.56 45 ASP B O 1
ATOM 923 N N . GLY B 1 46 ? -5.016 0.637 7.734 1 97.06 46 GLY B N 1
ATOM 924 C CA . GLY B 1 46 ? -5.188 0.671 6.293 1 97.06 46 GLY B CA 1
ATOM 925 C C . GLY B 1 46 ? -4.805 -0.629 5.613 1 97.06 46 GLY B C 1
ATOM 926 O O . GLY B 1 46 ? -4.863 -1.697 6.227 1 97.06 46 GLY B O 1
ATOM 927 N N . HIS B 1 47 ? -4.527 -0.466 4.266 1 98 47 HIS B N 1
ATOM 928 C CA . HIS B 1 47 ? -4.242 -1.675 3.502 1 98 47 HIS B CA 1
ATOM 929 C C . HIS B 1 47 ? -3.576 -1.342 2.172 1 98 47 HIS B C 1
ATOM 931 O O . HIS B 1 47 ? -3.578 -0.185 1.743 1 98 47 HIS B O 1
ATOM 937 N N . LEU B 1 48 ? -2.977 -2.355 1.634 1 98.56 48 LEU B N 1
ATOM 938 C CA . LEU B 1 48 ? -2.398 -2.369 0.294 1 98.56 48 LEU B CA 1
ATOM 939 C C . LEU B 1 48 ? -3.154 -3.332 -0.614 1 98.56 48 LEU B C 1
ATOM 941 O O . LEU B 1 48 ? -3.447 -4.465 -0.219 1 98.56 48 LEU B O 1
ATOM 945 N N . SER B 1 49 ? -3.502 -2.85 -1.829 1 98.38 49 SER B N 1
ATOM 946 C CA . SER B 1 49 ? -4.215 -3.686 -2.787 1 98.38 49 SER B CA 1
ATOM 947 C C . SER B 1 49 ? -3.545 -3.654 -4.156 1 98.38 49 SER B C 1
ATOM 949 O O . SER B 1 49 ? -3.104 -2.598 -4.613 1 98.38 49 SER B O 1
ATOM 951 N N . PHE B 1 50 ? -3.545 -4.828 -4.781 1 98.44 50 PHE B N 1
ATOM 952 C CA . PHE B 1 50 ? -2.99 -4.953 -6.125 1 98.44 50 PHE B CA 1
ATOM 953 C C . PHE B 1 50 ? -3.395 -6.277 -6.758 1 98.44 50 PHE B C 1
ATOM 955 O O . PHE B 1 50 ? -4.09 -7.086 -6.133 1 98.44 50 PHE B O 1
ATOM 962 N N . THR B 1 51 ? -3.023 -6.445 -7.996 1 97.62 51 THR B N 1
ATOM 963 C CA . THR B 1 51 ? -3.328 -7.688 -8.703 1 97.62 51 THR B CA 1
ATOM 964 C C . THR B 1 51 ? -2.066 -8.523 -8.898 1 97.62 51 THR B C 1
ATOM 966 O O . THR B 1 51 ? -0.986 -7.977 -9.141 1 97.62 51 THR B O 1
ATOM 969 N N . TYR B 1 52 ? -2.297 -9.781 -8.688 1 97.81 52 TYR B N 1
ATOM 970 C CA . TYR B 1 52 ? -1.186 -10.711 -8.859 1 97.81 52 TYR B CA 1
ATOM 971 C C . TYR B 1 52 ? -1.691 -12.117 -9.172 1 97.81 52 TYR B C 1
ATOM 973 O O . TYR B 1 52 ? -2.592 -12.625 -8.5 1 97.81 52 TYR B O 1
ATOM 981 N N . ALA B 1 53 ? -1.194 -12.641 -10.25 1 96.88 53 AL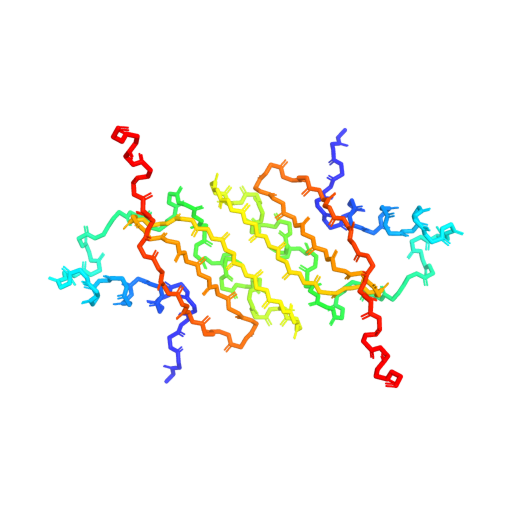A B N 1
ATOM 982 C CA . ALA B 1 53 ? -1.438 -14.031 -10.633 1 96.88 53 ALA B CA 1
ATOM 983 C C . ALA B 1 53 ? -2.936 -14.32 -10.727 1 96.88 53 ALA B C 1
ATOM 985 O O . ALA B 1 53 ? -3.402 -15.367 -10.273 1 96.88 53 ALA B O 1
ATOM 986 N N . GLY B 1 54 ? -3.65 -13.352 -11.195 1 95.38 54 GLY B N 1
ATOM 987 C CA . GLY B 1 54 ? -5.062 -13.555 -11.477 1 95.38 54 GLY B CA 1
ATOM 988 C C . GLY B 1 54 ? -5.953 -13.258 -10.281 1 95.38 54 GLY B C 1
ATOM 989 O O . GLY B 1 54 ? -7.168 -13.461 -10.344 1 95.38 54 GLY B O 1
ATOM 990 N N . PHE B 1 55 ? -5.387 -12.758 -9.203 1 97.56 55 PHE B N 1
ATOM 991 C CA . PHE B 1 55 ? -6.152 -12.438 -8.008 1 97.56 55 PHE B CA 1
ATOM 992 C C . PHE B 1 55 ? -6.012 -10.961 -7.656 1 97.56 55 PHE B C 1
ATOM 994 O O . PHE B 1 55 ? -4.953 -10.367 -7.863 1 97.56 55 PHE B O 1
ATOM 1001 N N . ALA B 1 56 ? -7.105 -10.422 -7.125 1 97.88 56 ALA B N 1
ATOM 1002 C CA . ALA B 1 56 ? -6.996 -9.203 -6.332 1 97.88 56 ALA B CA 1
ATOM 1003 C C . ALA B 1 56 ? -6.504 -9.508 -4.922 1 97.88 56 ALA B C 1
ATOM 1005 O O . ALA B 1 56 ? -7.098 -10.328 -4.211 1 97.88 56 ALA B O 1
ATOM 1006 N N . VAL B 1 57 ? -5.375 -8.898 -4.582 1 98.56 57 VAL B N 1
ATOM 1007 C CA . VAL B 1 57 ? -4.723 -9.109 -3.293 1 98.56 57 VAL B CA 1
ATOM 1008 C C . VAL B 1 57 ? -4.938 -7.898 -2.395 1 98.56 57 VAL B C 1
ATOM 1010 O O . VAL B 1 57 ? -4.707 -6.758 -2.811 1 98.56 57 VAL B O 1
ATOM 1013 N N . LYS B 1 58 ? -5.383 -8.125 -1.188 1 98.75 58 LYS B N 1
ATOM 1014 C CA . LYS B 1 58 ? -5.453 -7.086 -0.164 1 98.75 58 LYS B CA 1
ATOM 1015 C C . LYS B 1 58 ? -4.695 -7.5 1.094 1 98.75 58 LYS B C 1
ATOM 1017 O O . LYS B 1 58 ? -4.934 -8.578 1.641 1 98.75 58 LYS B O 1
ATOM 1022 N N . VAL B 1 59 ? -3.77 -6.641 1.438 1 98.62 59 VAL B N 1
ATOM 1023 C CA . VAL B 1 59 ? -2.992 -6.859 2.654 1 98.62 59 VAL B CA 1
ATOM 1024 C C . VAL B 1 59 ? -3.309 -5.762 3.67 1 98.62 59 VAL B C 1
ATOM 1026 O O . VAL B 1 59 ? -3.166 -4.574 3.375 1 98.62 59 VAL B O 1
ATOM 1029 N N . THR B 1 60 ? -3.705 -6.141 4.906 1 97.94 60 THR B N 1
ATOM 1030 C CA . THR B 1 60 ? -4.051 -5.16 5.93 1 97.94 60 THR B CA 1
ATOM 1031 C C . THR B 1 60 ? -2.873 -4.918 6.867 1 97.94 60 THR B C 1
ATOM 1033 O O . THR B 1 60 ? -1.862 -5.621 6.801 1 97.94 60 THR B O 1
ATOM 1036 N N . SER B 1 61 ? -3.016 -3.875 7.684 1 96.62 61 SER B N 1
ATOM 1037 C CA . SER B 1 61 ? -1.945 -3.428 8.57 1 96.62 61 SER B CA 1
ATOM 1038 C C . SER B 1 61 ? -1.586 -4.508 9.586 1 96.62 61 SER B C 1
ATOM 1040 O O . SER B 1 61 ? -0.479 -4.512 10.133 1 96.62 61 SER B O 1
ATOM 1042 N N . ASP B 1 62 ? -2.49 -5.461 9.859 1 92.25 62 ASP B N 1
ATOM 1043 C CA . ASP B 1 62 ? -2.193 -6.543 10.789 1 92.25 62 ASP B CA 1
ATOM 1044 C C . ASP B 1 62 ? -1.505 -7.707 10.078 1 92.25 62 ASP B C 1
ATOM 1046 O O . ASP B 1 62 ? -1.205 -8.727 10.703 1 92.25 62 ASP B O 1
ATOM 1050 N N . GLY B 1 63 ? -1.297 -7.547 8.781 1 91.06 63 GLY B N 1
ATOM 1051 C CA . GLY B 1 63 ? -0.594 -8.57 8.023 1 91.06 63 GLY B CA 1
ATOM 1052 C C . GLY B 1 63 ? -1.52 -9.625 7.441 1 91.06 63 GLY B C 1
ATOM 1053 O O . GLY B 1 63 ? -1.06 -10.617 6.867 1 91.06 63 GLY B O 1
ATOM 1054 N N . ASP B 1 64 ? -2.797 -9.43 7.617 1 95 64 ASP B N 1
ATOM 1055 C CA . ASP B 1 64 ? -3.738 -10.383 7.043 1 95 64 ASP B CA 1
ATOM 1056 C C . ASP B 1 64 ? -3.842 -10.211 5.527 1 95 64 ASP B C 1
ATOM 1058 O O . ASP B 1 64 ? -3.811 -9.086 5.027 1 95 64 ASP B O 1
ATOM 1062 N N . VAL B 1 65 ? -3.984 -11.344 4.801 1 98.31 65 VAL B N 1
ATOM 1063 C CA . VAL B 1 65 ? -4.059 -11.352 3.344 1 98.31 65 VAL B CA 1
ATOM 1064 C C . VAL B 1 65 ? -5.418 -11.891 2.9 1 98.31 65 VAL B C 1
ATOM 1066 O O . VAL B 1 65 ? -5.801 -13.008 3.271 1 98.31 65 VAL B O 1
ATOM 1069 N N . ALA B 1 66 ? -6.145 -11.117 2.168 1 98.5 66 ALA B N 1
ATOM 1070 C CA . ALA B 1 66 ? -7.379 -11.555 1.517 1 98.5 66 ALA B CA 1
ATOM 1071 C C . ALA B 1 66 ? -7.191 -11.664 0.006 1 98.5 66 ALA B C 1
ATOM 1073 O O . ALA B 1 66 ? -6.527 -10.82 -0.607 1 98.5 66 ALA B O 1
ATOM 1074 N N . LEU B 1 67 ? -7.82 -12.695 -0.57 1 98.44 67 LEU B N 1
ATOM 1075 C CA . LEU B 1 67 ? -7.75 -12.938 -2.008 1 98.44 67 LEU B CA 1
ATOM 1076 C C . LEU B 1 67 ? -9.148 -13.008 -2.615 1 98.44 67 LEU B C 1
ATOM 1078 O O . LEU B 1 67 ? -10.062 -13.578 -2.02 1 98.44 67 LEU B O 1
ATOM 1082 N N . SER B 1 68 ? -9.258 -12.344 -3.738 1 96.94 68 SER B N 1
ATOM 1083 C CA . SER B 1 68 ? -10.453 -12.539 -4.551 1 96.94 68 SER B CA 1
ATOM 1084 C C . SER B 1 68 ? -10.102 -12.711 -6.023 1 96.94 68 SER B C 1
ATOM 1086 O O . SER B 1 68 ? -9.188 -12.055 -6.531 1 96.94 68 SER B O 1
ATOM 1088 N N . ARG B 1 69 ? -10.859 -13.602 -6.738 1 93.25 69 ARG B N 1
A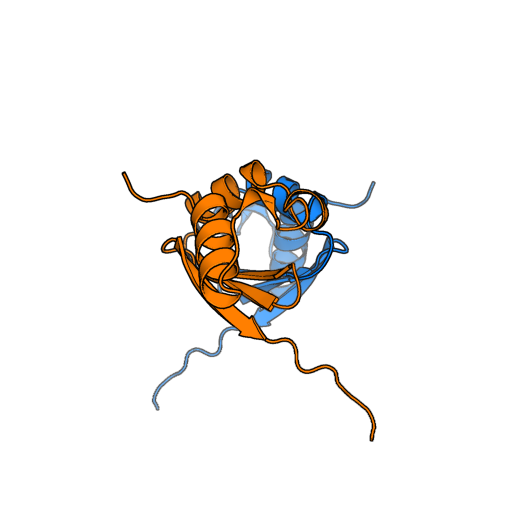TOM 1089 C CA . ARG B 1 69 ? -10.609 -13.789 -8.164 1 93.25 69 ARG B CA 1
ATOM 1090 C C . ARG B 1 69 ? -11.094 -12.586 -8.969 1 93.25 69 ARG B C 1
ATOM 1092 O O . ARG B 1 69 ? -12.18 -12.07 -8.727 1 93.25 69 ARG B O 1
ATOM 1099 N N . ARG B 1 70 ? -10.203 -12.008 -9.734 1 85.19 70 ARG B N 1
ATOM 1100 C CA . ARG B 1 70 ? -10.633 -10.93 -10.625 1 85.19 70 ARG B CA 1
ATOM 1101 C C . ARG B 1 70 ? -11.508 -11.477 -11.75 1 85.19 70 ARG B C 1
ATOM 1103 O O . ARG B 1 70 ? -11.141 -12.438 -12.422 1 85.19 70 ARG B O 1
ATOM 1110 N N . ALA B 1 71 ? -12.875 -11.047 -11.578 1 70.81 71 ALA B N 1
ATOM 1111 C CA . ALA B 1 71 ? -13.797 -11.492 -12.617 1 70.81 71 ALA B CA 1
ATOM 1112 C C . ALA B 1 71 ? -13.398 -10.922 -13.977 1 70.81 71 ALA B C 1
ATOM 1114 O O . ALA B 1 71 ? -12.883 -9.805 -14.07 1 70.81 71 ALA B O 1
ATOM 1115 N N . SER B 1 72 ? -13.008 -11.82 -14.867 1 63.81 72 SER B N 1
ATOM 1116 C CA . SER B 1 72 ? -12.82 -11.383 -16.25 1 63.81 72 SER B CA 1
ATOM 1117 C C . SER B 1 72 ? -14.023 -10.594 -16.75 1 63.81 72 SER B C 1
ATOM 1119 O O . SER B 1 72 ? -15.164 -10.945 -16.453 1 63.81 72 SER B O 1
ATOM 1121 N N . THR B 1 73 ? -14.141 -9.297 -16.469 1 57.59 73 THR B N 1
ATOM 1122 C CA . THR B 1 73 ? -15.258 -8.672 -17.156 1 57.59 73 THR B CA 1
ATOM 1123 C C . THR B 1 73 ? -15.438 -9.273 -18.547 1 57.59 73 THR B C 1
ATOM 1125 O O . THR B 1 73 ? -14.562 -9.148 -19.406 1 57.59 73 THR B O 1
ATOM 1128 N N . THR B 1 74 ? -15.812 -10.375 -18.625 1 52.34 74 THR B N 1
ATOM 1129 C CA . THR B 1 74 ? -16.234 -10.852 -19.938 1 52.34 74 THR B CA 1
ATOM 1130 C C . THR B 1 74 ? -17.5 -10.125 -20.406 1 52.34 74 THR B C 1
ATOM 1132 O O . THR B 1 74 ? -18.469 -10.016 -19.656 1 52.34 74 THR B O 1
ATOM 1135 N N . TRP B 1 75 ? -17.297 -9.016 -21.094 1 50.66 75 TRP B N 1
ATOM 1136 C CA . TRP B 1 75 ? -18.438 -8.516 -21.844 1 50.66 75 TRP B CA 1
ATOM 1137 C C . TRP B 1 75 ? -19.109 -9.633 -22.625 1 50.66 75 TRP B C 1
ATOM 1139 O O . TRP B 1 75 ? -18.453 -10.367 -23.359 1 50.66 75 TRP B O 1
ATOM 1149 N N . SER B 1 76 ? -19.891 -10.391 -22 1 39.94 76 SER B N 1
ATOM 1150 C CA . SER B 1 76 ? -20.781 -11.102 -22.922 1 39.94 76 SER B CA 1
ATOM 1151 C C . SER B 1 76 ? -21.641 -10.133 -23.719 1 39.94 76 SER B C 1
ATOM 1153 O O . SER B 1 76 ? -21.969 -9.047 -23.234 1 39.94 76 SER B O 1
#

InterPro domains:
  IPR040624 Halobacterial output domain 1 [PF18545] (2-67)

Organism: NCBI:txid355548

Secondary structure (DSSP, 8-state):
-PPPHHHHHHHHHHHHTTS-GGGSPPGGGTS-HHHHHHHHHH-SS-EEEEEETTEEEEEETT--EEEEE-------/-PPPHHHHHHHHHHHHTTS-GGGSPPGGGTS-HHHHHHHHHH-SS-EEEEEETTEEEEEETT--EEEEE-------

Nearest PDB structures (foldseek):
  6tgf-assembly1_E  TM=5.055E-01  e=4.041E-01  Pantoea stewartii subsp. stewartii DC283
  4jpd-assembly1_A  TM=4.153E-01  e=4.623E+00  Burkholderia cenocepacia J2315
  8h6h-assembly1_A  TM=4.290E-01  e=4.921E+00  Acetivibrio thermocellus
  8ole-assembly1_Z  TM=3.630E-01  e=5.935E+00  Rotavirus
  6tgf-assembly1_E  TM=5.047E-01  e=5.840E-01  Pantoea stewartii subsp. stewartii DC283

pLDDT: mean 93.35, std 12.23, range [39.94, 98.75]

Radius of gyration: 16.84 Å; Cα contacts (8 Å, |Δi|>4): 251; chains: 2; bounding box: 38×52×39 Å